Protein AF-A0A9P4HNU6-F1 (afdb_monomer)

Solvent-accessible surface area (backbone atoms only — not comparable to full-atom values): 9440 Å² total; per-residue (Å²): 137,85,80,76,82,85,70,67,81,48,74,45,75,31,40,66,78,56,37,46,70,18,30,34,86,54,85,91,52,69,24,30,34,21,49,84,46,35,27,30,44,40,53,93,42,36,76,38,31,17,79,92,19,93,44,23,82,37,28,14,29,36,29,32,30,16,65,55,53,69,35,85,68,62,80,72,27,56,27,64,70,58,55,70,53,38,62,35,42,30,50,56,67,55,64,57,46,50,59,40,38,78,69,71,54,89,70,91,60,66,53,60,54,46,52,53,52,5,45,51,44,46,52,53,43,44,48,55,51,51,46,49,53,74,64,63,73,82,34,48,59,42,22,33,55,53,74,61,63,69,61,43,66,76,68,52,74,82,67,51,77,79,50,71,72,31,56,71,62,30,82

Organism: NCBI:txid1314787

Foldseek 3Di:
DDDDDPDDAAPDEAALVRLLVQLQPDVVDFWWAAALQFIWGCSVVCCQCHPPHVQSLRTSAHQNQCQLLVPSDDPLNSHPQCPPVLVLQAAPCVVVVVVVVVVVDDDPPVVVVRSVRSVVSSVVSSVVVCCCRVPVVNITGHYGYDDPPVVCVVVPDDRRDRDPSSNVNHD

Sequence (171 aa):
SSSSPSSAPGHLVLTDAQLARHDGSDPSIPLYIAINGTIYDVSSGRSFYGPGGPYAHFAGRDATRAWVTECFEGPEQWTHDMRGVHEMFMPKYMDETLEEAAAGKSADRRRVRDEEEAQKGVEKALKHWVDFFGGSGKYELVGKVERDQKAWEQAAPDPPKLCEKALKKKP

Secondary structure (DSSP, 8-state):
------PPTT-EEE-HHHHTT-SSSSTTS--EEEETTEEEE-GGGHHHHSTTSTTGGGTTSB-HHHHHHT--SSGGGSSS--TTGGGGGS-THHHHHHHHHHTT----SHHHHHHHHHHHHHHHHHHHHHHHHHHSSSSEEEEEE---HHHHHHH--SPPPPPHHHHHT--

Radius of gyration: 19.03 Å; Cα contacts (8 Å, |Δi|>4): 277; chains: 1; bounding box: 44×32×69 Å

Mean predicted aligned error: 6.57 Å

pLDDT: mean 88.51, std 14.15, range [35.06, 98.44]

Nearest PDB structures (foldseek):
  1j03-assembly1_A  TM=8.742E-01  e=5.079E-08  Arabidopsis thaliana
  1t0g-assembly1_A  TM=8.056E-01  e=3.985E-08  Arabidopsis thaliana
  4x8y-assembly1_A-2  TM=8.263E-01  e=2.178E-07  Homo sapiens
  4x8y-assembly2_B-3  TM=8.058E-01  e=2.178E-07  Homo sapiens
  6nzx-assembly1_A  TM=7.335E-01  e=6.979E-03  Hadesarchaea archaeon YNP_N21

Structure (mmCIF, N/CA/C/O backbone):
data_AF-A0A9P4HNU6-F1
#
_entry.id   AF-A0A9P4HNU6-F1
#
loop_
_atom_site.group_PDB
_atom_site.id
_atom_site.type_symbol
_atom_site.label_atom_id
_atom_site.label_alt_id
_atom_site.label_comp_id
_atom_site.label_asym_id
_atom_site.label_entity_id
_atom_site.label_seq_id
_atom_site.pdbx_PDB_ins_code
_atom_site.Cartn_x
_atom_site.Cartn_y
_atom_site.Cartn_z
_atom_site.occupancy
_atom_site.B_iso_or_equiv
_atom_site.auth_seq_id
_atom_site.auth_comp_id
_atom_site.auth_asym_id
_atom_site.auth_atom_id
_atom_site.pdbx_PDB_model_num
ATOM 1 N N . SER A 1 1 ? 12.489 1.839 -39.096 1.00 35.06 1 SER A N 1
ATOM 2 C CA . SER A 1 1 ? 12.426 2.672 -37.883 1.00 35.06 1 SER A CA 1
ATOM 3 C C . SER A 1 1 ? 11.051 2.525 -37.272 1.00 35.06 1 SER A C 1
ATOM 5 O O . SER A 1 1 ? 10.099 3.091 -37.789 1.00 35.06 1 SER A O 1
ATOM 7 N N . SER A 1 2 ? 10.921 1.654 -36.279 1.00 36.09 2 SER A N 1
ATOM 8 C CA . SER A 1 2 ? 9.669 1.371 -35.578 1.00 36.09 2 SER A CA 1
ATOM 9 C C . SER A 1 2 ? 9.470 2.406 -34.475 1.00 36.09 2 SER A C 1
ATOM 11 O O . SER A 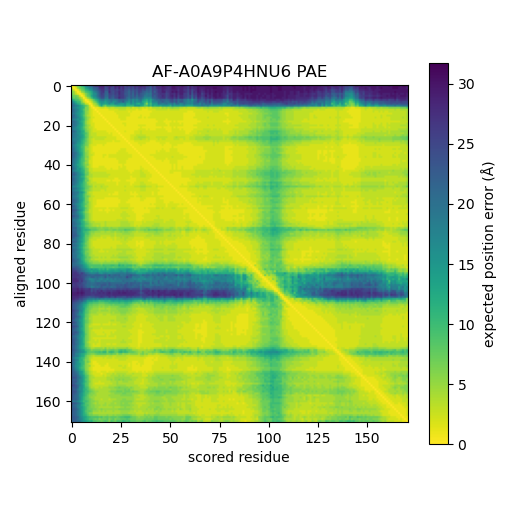1 2 ? 10.211 2.432 -33.497 1.00 36.09 2 SER A O 1
ATOM 13 N N . SER A 1 3 ? 8.501 3.288 -34.684 1.00 42.41 3 SER A N 1
ATOM 14 C CA . SER A 1 3 ? 8.008 4.265 -33.721 1.00 42.41 3 SER A CA 1
ATOM 15 C C . SER A 1 3 ? 7.352 3.540 -32.543 1.00 42.41 3 SER A C 1
ATOM 17 O O . SER A 1 3 ? 6.325 2.886 -32.707 1.00 42.41 3 SER A O 1
ATOM 19 N N . SER A 1 4 ? 7.950 3.649 -31.358 1.00 50.00 4 SER A N 1
ATOM 20 C CA . SER A 1 4 ? 7.340 3.209 -30.101 1.00 50.00 4 SER A CA 1
ATOM 21 C C . SER A 1 4 ? 6.111 4.073 -29.784 1.00 50.00 4 SER A C 1
ATOM 23 O O . SER A 1 4 ? 6.199 5.298 -29.909 1.00 50.00 4 SER A O 1
ATOM 25 N N . PRO A 1 5 ? 4.972 3.497 -29.360 1.00 49.66 5 PRO A N 1
ATOM 26 C CA . PRO A 1 5 ? 3.838 4.291 -28.918 1.00 49.66 5 PRO A CA 1
ATOM 27 C C . PRO A 1 5 ? 4.158 4.907 -27.551 1.00 49.66 5 PRO A C 1
ATOM 29 O O . PRO A 1 5 ? 4.340 4.203 -26.559 1.00 49.66 5 PRO A O 1
ATOM 32 N N . SER A 1 6 ? 4.228 6.238 -27.511 1.00 50.28 6 SER A N 1
ATOM 33 C CA . SER A 1 6 ? 4.156 7.013 -26.274 1.00 50.28 6 SER A CA 1
ATOM 34 C C . SER A 1 6 ? 2.793 6.731 -25.638 1.00 50.28 6 SER A C 1
ATOM 36 O O . SER A 1 6 ? 1.762 7.191 -26.124 1.00 50.28 6 SER A O 1
ATOM 38 N N . SER A 1 7 ? 2.783 5.878 -24.616 1.00 45.75 7 SER A N 1
ATOM 39 C CA . SER A 1 7 ? 1.596 5.636 -23.801 1.00 45.75 7 SER A CA 1
ATOM 40 C C . SER A 1 7 ? 1.478 6.791 -22.814 1.00 45.75 7 SER A C 1
ATOM 42 O O . SER A 1 7 ? 2.462 7.136 -22.162 1.00 45.75 7 SER A O 1
ATOM 44 N N . ALA A 1 8 ? 0.302 7.410 -22.726 1.00 48.78 8 ALA A N 1
ATOM 45 C CA . ALA A 1 8 ? 0.021 8.380 -21.674 1.00 48.78 8 ALA A CA 1
ATOM 46 C C . ALA A 1 8 ? 0.286 7.746 -20.287 1.00 48.78 8 ALA A C 1
ATOM 48 O O . ALA A 1 8 ? 0.120 6.528 -20.139 1.00 48.78 8 ALA A O 1
ATOM 49 N N . PRO A 1 9 ? 0.706 8.524 -19.275 1.00 57.47 9 PRO A N 1
ATOM 50 C CA . PRO A 1 9 ? 0.895 7.992 -17.927 1.00 57.47 9 PRO A CA 1
ATOM 51 C C . PRO A 1 9 ? -0.408 7.340 -17.429 1.00 57.47 9 PRO A C 1
ATOM 53 O O . PRO A 1 9 ? -1.480 7.937 -17.539 1.00 57.47 9 PRO A O 1
ATOM 56 N N . GLY A 1 10 ? -0.327 6.106 -16.912 1.00 63.38 10 GLY A N 1
ATOM 57 C CA . GLY A 1 10 ? -1.448 5.444 -16.228 1.00 63.38 10 GLY A CA 1
ATOM 58 C C . GLY A 1 10 ? -2.250 4.375 -16.990 1.00 63.38 10 GLY A C 1
ATOM 59 O O . GLY A 1 10 ? -3.339 4.027 -16.538 1.00 63.38 10 GLY A O 1
ATOM 60 N N . HIS A 1 11 ? -1.766 3.824 -18.109 1.00 82.88 11 HIS A N 1
ATOM 61 C CA . HIS A 1 11 ? -2.495 2.774 -18.853 1.00 82.88 11 HIS A CA 1
ATOM 62 C C . HIS A 1 11 ? -2.141 1.327 -18.481 1.00 82.88 11 HIS A C 1
ATOM 64 O O . HIS A 1 11 ? -2.809 0.403 -18.952 1.00 82.88 11 HIS A O 1
ATOM 70 N N . LEU A 1 12 ? -1.114 1.097 -17.661 1.00 95.12 12 LEU A N 1
ATOM 71 C CA . LEU A 1 12 ? -0.701 -0.258 -17.311 1.00 95.12 12 LEU A CA 1
ATOM 72 C C . LEU A 1 12 ? -1.739 -0.916 -16.387 1.00 95.12 12 LEU A C 1
ATOM 74 O O . LEU A 1 12 ? -2.150 -0.344 -15.380 1.00 95.12 12 LEU A O 1
ATOM 78 N N . VAL A 1 13 ? -2.154 -2.136 -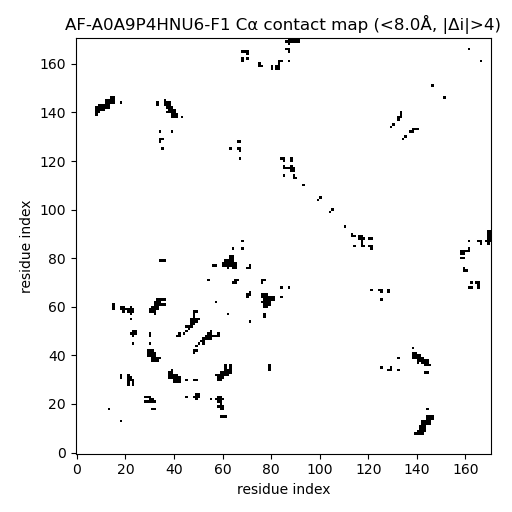16.717 1.00 97.38 13 VAL A N 1
ATOM 79 C CA . VAL A 1 13 ? -3.017 -2.960 -15.865 1.00 97.38 13 VAL A CA 1
ATOM 80 C C . VAL A 1 13 ? -2.291 -4.272 -15.616 1.00 97.38 13 VAL A C 1
ATOM 82 O O . VAL A 1 13 ? -2.028 -5.011 -16.564 1.00 97.38 13 VAL A O 1
ATOM 85 N N . LEU A 1 14 ? -1.924 -4.532 -14.361 1.00 98.12 14 LEU A N 1
ATOM 86 C CA . LEU A 1 14 ? -1.214 -5.750 -13.963 1.00 98.12 14 LEU A CA 1
ATOM 87 C C . LEU A 1 14 ? -2.026 -6.533 -12.937 1.00 98.12 14 LEU A C 1
ATOM 89 O O . LEU A 1 14 ? -2.578 -5.959 -12.014 1.00 98.12 14 LEU A O 1
ATOM 93 N N . THR A 1 15 ? -2.020 -7.853 -13.021 1.00 97.88 15 THR A N 1
ATOM 94 C CA . THR A 1 15 ? -2.361 -8.721 -11.882 1.00 97.88 15 THR A CA 1
ATOM 95 C C . THR A 1 15 ? -1.243 -8.696 -10.835 1.00 97.88 15 THR A C 1
ATOM 97 O O . THR A 1 15 ? -0.104 -8.344 -11.155 1.00 97.88 15 THR A O 1
ATOM 100 N N . ASP A 1 16 ? -1.505 -9.151 -9.605 1.00 97.19 16 ASP A N 1
ATOM 101 C CA . ASP A 1 16 ? -0.456 -9.306 -8.580 1.00 97.19 16 ASP A CA 1
ATOM 102 C C . ASP A 1 16 ? 0.731 -10.150 -9.074 1.00 97.19 16 ASP A C 1
ATOM 104 O O . ASP A 1 16 ? 1.887 -9.806 -8.841 1.00 97.19 16 ASP A O 1
ATOM 108 N N . ALA A 1 17 ? 0.463 -11.225 -9.822 1.00 97.19 17 ALA A N 1
ATOM 109 C CA . ALA A 1 17 ? 1.504 -12.097 -10.365 1.00 97.19 17 ALA A CA 1
ATOM 110 C C . ALA A 1 17 ? 2.363 -11.417 -11.446 1.00 97.19 17 ALA A C 1
ATOM 112 O O . ALA A 1 17 ? 3.528 -11.775 -11.630 1.00 97.19 17 ALA A O 1
ATOM 113 N N . GLN A 1 18 ? 1.803 -10.455 -12.182 1.00 98.19 18 GLN A N 1
ATOM 114 C CA . GLN A 1 18 ? 2.563 -9.648 -13.137 1.00 98.19 18 GLN A CA 1
ATOM 115 C C . GLN A 1 18 ? 3.335 -8.538 -12.424 1.00 98.19 18 GLN A C 1
ATOM 117 O O . GLN A 1 18 ? 4.506 -8.339 -12.738 1.00 98.19 18 GLN A O 1
ATOM 122 N N . LEU A 1 19 ? 2.723 -7.872 -11.438 1.00 98.44 19 LEU A N 1
ATOM 123 C CA . LEU A 1 19 ? 3.393 -6.874 -10.604 1.00 98.44 19 LEU A CA 1
ATOM 124 C C . LEU A 1 19 ? 4.621 -7.476 -9.905 1.00 98.44 19 LEU A C 1
ATOM 126 O O . LEU A 1 19 ? 5.680 -6.859 -9.927 1.00 98.44 19 LEU A O 1
ATOM 130 N N . ALA A 1 20 ? 4.523 -8.712 -9.406 1.00 97.94 20 ALA A N 1
ATOM 131 C CA . ALA A 1 20 ? 5.614 -9.438 -8.748 1.00 97.94 20 ALA A CA 1
ATOM 132 C C . ALA A 1 20 ? 6.879 -9.616 -9.603 1.00 97.94 20 ALA A C 1
ATOM 134 O O . ALA A 1 20 ? 7.948 -9.867 -9.057 1.00 97.94 20 ALA A O 1
ATOM 135 N N . ARG A 1 21 ? 6.789 -9.467 -10.930 1.00 98.12 21 ARG A N 1
ATOM 136 C CA . ARG A 1 21 ? 7.959 -9.517 -11.824 1.00 98.12 21 ARG A CA 1
ATOM 137 C C . ARG A 1 21 ? 8.803 -8.245 -11.763 1.00 98.12 21 ARG A C 1
ATOM 139 O O . ARG A 1 21 ? 9.946 -8.263 -12.194 1.00 98.12 21 ARG A O 1
ATOM 146 N N . HIS A 1 22 ? 8.252 -7.155 -11.237 1.00 98.25 22 HIS A N 1
ATOM 147 C CA . HIS A 1 22 ? 8.895 -5.848 -11.122 1.00 98.25 22 HIS A CA 1
ATOM 148 C C . HIS A 1 22 ? 9.495 -5.635 -9.725 1.00 98.25 22 HIS A C 1
ATOM 150 O O . HIS A 1 22 ? 9.329 -4.572 -9.127 1.00 98.25 22 HIS A O 1
ATOM 156 N N . ASP A 1 23 ? 10.173 -6.656 -9.197 1.00 97.56 23 ASP A N 1
ATOM 157 C CA . ASP A 1 23 ? 10.796 -6.672 -7.864 1.00 97.56 23 ASP A CA 1
ATOM 158 C C . ASP A 1 23 ? 12.239 -6.121 -7.846 1.00 97.56 23 ASP A C 1
ATOM 160 O O . ASP A 1 23 ? 12.861 -5.978 -6.794 1.00 97.56 23 ASP A O 1
ATOM 164 N N . GLY A 1 24 ? 12.784 -5.798 -9.023 1.00 96.50 24 GLY A N 1
ATOM 165 C CA . GLY A 1 24 ? 14.127 -5.243 -9.184 1.00 96.50 24 GLY A CA 1
ATOM 166 C C . GLY A 1 24 ? 15.250 -6.264 -9.280 1.00 96.50 24 GLY A C 1
ATOM 167 O O . GLY A 1 24 ? 16.409 -5.839 -9.366 1.00 96.50 24 GLY A O 1
ATOM 168 N N . SER A 1 25 ? 14.933 -7.562 -9.289 1.00 96.06 25 SER A N 1
ATOM 169 C CA . SER A 1 25 ? 15.895 -8.638 -9.554 1.00 96.06 25 SER A CA 1
ATOM 170 C C . SER A 1 25 ? 16.501 -8.533 -10.957 1.00 96.06 25 SER A C 1
ATOM 172 O O . SER A 1 25 ? 17.706 -8.723 -11.124 1.00 96.06 25 SER A O 1
ATOM 174 N N . ASP A 1 26 ? 15.694 -8.144 -11.945 1.00 95.62 26 ASP A N 1
ATOM 175 C CA . ASP A 1 26 ? 16.143 -7.827 -13.296 1.00 95.62 26 ASP A CA 1
ATOM 176 C C . ASP A 1 26 ? 16.373 -6.303 -13.440 1.00 95.62 26 ASP A C 1
ATOM 178 O O . ASP A 1 26 ? 15.443 -5.504 -13.289 1.00 95.62 26 ASP A O 1
ATOM 182 N N . PRO A 1 27 ? 17.614 -5.846 -13.697 1.00 92.62 27 PRO A N 1
ATOM 183 C CA . PRO A 1 27 ? 17.914 -4.430 -13.896 1.00 92.62 27 PRO A CA 1
ATOM 184 C C . PRO A 1 27 ? 17.451 -3.868 -15.243 1.00 92.62 27 PRO A C 1
ATOM 186 O O . PRO A 1 27 ? 17.471 -2.649 -15.404 1.00 92.62 27 PRO A O 1
ATOM 189 N N . SER A 1 28 ? 17.050 -4.714 -16.195 1.00 95.44 28 SER A N 1
ATOM 190 C CA . SER A 1 28 ? 16.602 -4.292 -17.528 1.00 95.44 28 SER A CA 1
ATOM 191 C C . SER A 1 28 ? 15.140 -3.844 -17.578 1.00 95.44 28 SER A C 1
ATOM 193 O O . SER A 1 28 ? 14.734 -3.200 -18.547 1.00 95.44 28 SER A O 1
ATOM 195 N N . ILE A 1 29 ? 14.362 -4.143 -16.535 1.00 96.31 29 ILE A N 1
ATOM 196 C CA . ILE A 1 29 ? 12.954 -3.759 -16.422 1.00 96.31 29 ILE A CA 1
ATOM 197 C C . ILE A 1 29 ? 12.729 -2.754 -15.280 1.00 96.31 29 ILE A C 1
ATOM 199 O O . ILE A 1 29 ? 13.530 -2.686 -14.338 1.00 96.31 29 ILE A O 1
ATOM 203 N N . PRO A 1 30 ? 11.637 -1.968 -15.342 1.00 97.62 30 PRO A N 1
ATOM 204 C CA . PRO A 1 30 ? 11.286 -1.035 -14.280 1.00 97.62 30 PRO A CA 1
ATOM 205 C C . PRO A 1 30 ? 10.949 -1.725 -12.956 1.00 97.62 30 PRO A C 1
ATOM 207 O O . PRO A 1 30 ? 10.455 -2.856 -12.931 1.00 97.62 30 PRO A O 1
ATOM 210 N N . LEU A 1 31 ? 11.171 -0.998 -11.865 1.00 98.19 31 LEU A N 1
ATOM 211 C CA . LEU A 1 31 ? 10.871 -1.392 -10.494 1.00 98.19 31 LEU A CA 1
ATOM 212 C C . LEU A 1 31 ? 9.545 -0.774 -10.049 1.00 98.19 31 LEU A C 1
ATOM 214 O O . LEU A 1 31 ? 9.420 0.452 -10.047 1.00 98.19 31 LEU A O 1
ATOM 218 N N . TYR A 1 32 ? 8.588 -1.597 -9.623 1.00 98.31 32 TYR A N 1
ATOM 219 C CA . TYR A 1 32 ? 7.247 -1.131 -9.267 1.00 98.31 32 TYR A CA 1
ATOM 220 C C . TYR A 1 32 ? 6.879 -1.448 -7.825 1.00 98.31 32 TYR A C 1
ATOM 222 O O . TYR A 1 32 ? 7.286 -2.464 -7.268 1.00 98.31 32 TYR A O 1
ATOM 230 N N . ILE A 1 33 ? 6.043 -0.592 -7.247 1.00 98.12 33 ILE A N 1
ATOM 231 C CA . ILE A 1 33 ? 5.226 -0.904 -6.070 1.00 98.12 33 ILE A CA 1
ATOM 232 C C . ILE A 1 33 ? 3.790 -0.485 -6.364 1.00 98.12 33 ILE A C 1
ATOM 234 O O . ILE A 1 33 ? 3.557 0.383 -7.210 1.00 98.12 33 ILE A O 1
ATOM 238 N N . ALA A 1 34 ? 2.833 -1.052 -5.640 1.00 98.25 34 ALA A N 1
ATOM 239 C CA . ALA A 1 34 ? 1.468 -0.556 -5.630 1.00 98.25 34 ALA A CA 1
ATOM 240 C C . ALA A 1 34 ? 1.064 -0.012 -4.256 1.00 98.25 34 ALA A C 1
ATOM 242 O O . ALA A 1 34 ? 1.475 -0.535 -3.219 1.00 98.25 34 ALA A O 1
ATOM 243 N N . ILE A 1 35 ? 0.264 1.054 -4.275 1.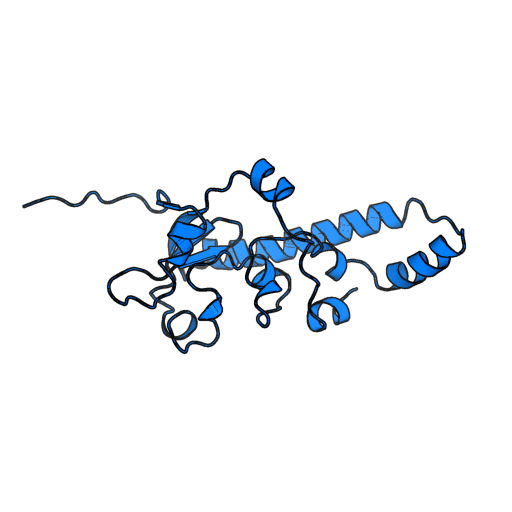00 97.69 35 ILE A N 1
ATOM 244 C CA . ILE A 1 35 ? -0.372 1.666 -3.104 1.00 97.69 35 ILE A CA 1
ATOM 245 C C . ILE A 1 35 ? -1.828 1.921 -3.467 1.00 97.69 35 ILE A C 1
ATOM 247 O O . ILE A 1 35 ? -2.133 2.575 -4.462 1.00 97.69 35 ILE A O 1
ATOM 251 N N . ASN A 1 36 ? -2.730 1.373 -2.670 1.00 97.00 36 ASN A N 1
ATOM 252 C CA . ASN A 1 36 ? -4.163 1.308 -2.900 1.00 97.00 36 ASN A CA 1
ATOM 253 C C . ASN A 1 36 ? -4.512 0.815 -4.316 1.00 97.00 36 ASN A C 1
ATOM 255 O O . ASN A 1 36 ? -5.292 1.445 -5.032 1.00 97.00 36 ASN A O 1
ATOM 259 N N . GLY A 1 37 ? -3.839 -0.247 -4.775 1.00 97.25 37 GLY A N 1
ATOM 260 C CA . GLY A 1 37 ? -3.985 -0.764 -6.136 1.00 97.25 37 GLY A CA 1
ATOM 261 C C . GLY A 1 37 ? -3.455 0.147 -7.251 1.00 97.25 37 GLY A C 1
ATOM 262 O O . GLY A 1 37 ? -3.554 -0.232 -8.411 1.00 97.25 37 GLY A O 1
ATOM 263 N N . 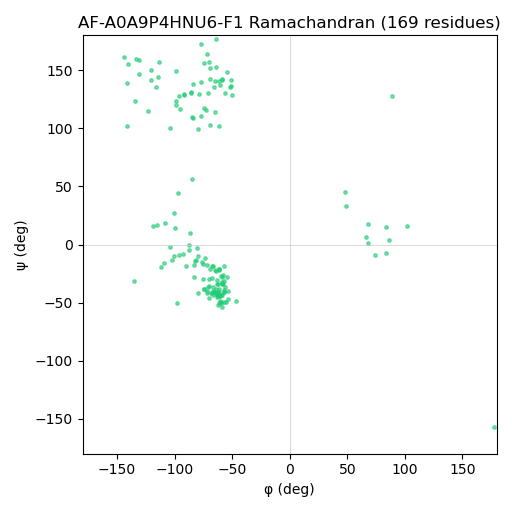THR A 1 38 ? -2.878 1.314 -6.962 1.00 97.31 38 THR A N 1
ATOM 264 C CA . THR A 1 38 ? -2.244 2.185 -7.968 1.00 97.31 38 THR A CA 1
ATOM 265 C C . THR A 1 38 ? -0.766 1.841 -8.083 1.00 97.31 38 THR A C 1
ATOM 267 O O . THR A 1 38 ? -0.084 1.771 -7.065 1.00 97.31 38 THR A O 1
ATOM 270 N N . ILE A 1 39 ? -0.271 1.616 -9.301 1.00 98.19 39 ILE A N 1
ATOM 271 C CA . ILE A 1 39 ? 1.113 1.209 -9.573 1.00 98.19 39 ILE A CA 1
ATOM 272 C C . ILE A 1 39 ? 1.976 2.445 -9.817 1.00 98.19 39 ILE A C 1
ATOM 274 O O . ILE A 1 39 ? 1.663 3.270 -10.682 1.00 98.19 39 ILE A O 1
ATOM 278 N N . TYR A 1 40 ? 3.092 2.514 -9.095 1.00 97.44 40 TYR A N 1
ATOM 279 C CA . TYR A 1 40 ? 4.088 3.573 -9.197 1.00 97.44 40 TYR A CA 1
ATOM 280 C C . TYR A 1 40 ? 5.432 3.027 -9.679 1.00 97.44 40 TYR A C 1
ATOM 282 O O . TYR A 1 40 ? 5.915 2.014 -9.163 1.00 97.44 40 TYR A O 1
ATOM 290 N N . ASP A 1 41 ? 6.056 3.732 -10.623 1.00 97.06 41 ASP A N 1
ATOM 291 C CA . ASP A 1 41 ? 7.449 3.513 -11.000 1.00 97.06 41 ASP A CA 1
ATOM 292 C C . ASP A 1 41 ? 8.382 4.125 -9.959 1.00 97.06 41 ASP A C 1
ATOM 294 O O . ASP A 1 41 ? 8.490 5.346 -9.808 1.00 97.06 41 ASP A O 1
ATOM 298 N N . VAL A 1 42 ? 9.059 3.242 -9.225 1.00 97.00 42 VAL A N 1
ATOM 299 C CA . VAL A 1 42 ? 10.021 3.597 -8.182 1.00 97.00 42 VAL A CA 1
ATOM 300 C C . VAL A 1 42 ? 11.463 3.313 -8.602 1.00 97.00 42 VAL A C 1
ATOM 302 O O . VAL A 1 42 ? 12.357 3.269 -7.753 1.00 97.00 42 VAL A O 1
ATOM 305 N N . SER A 1 43 ? 11.727 3.164 -9.903 1.00 96.81 43 SER A N 1
ATOM 306 C CA . SER A 1 43 ? 13.070 2.925 -10.453 1.00 96.81 43 SER A CA 1
ATOM 307 C C . SER A 1 43 ? 14.056 4.039 -10.092 1.00 96.81 43 SER A C 1
ATOM 309 O O . SER A 1 43 ? 15.224 3.761 -9.823 1.00 96.81 43 SER A O 1
ATOM 311 N N . SER A 1 44 ? 13.591 5.290 -9.993 1.00 95.25 44 SER A N 1
ATOM 312 C CA . SER A 1 44 ? 14.391 6.425 -9.502 1.00 95.25 44 SER A CA 1
ATOM 313 C C . SER A 1 44 ? 14.811 6.275 -8.030 1.00 95.25 44 SER A C 1
ATOM 315 O O . SER A 1 44 ? 15.815 6.843 -7.605 1.00 95.25 44 SER A O 1
ATOM 317 N N . GLY A 1 45 ? 14.075 5.475 -7.252 1.00 94.81 45 GLY A N 1
ATOM 318 C CA . GLY A 1 45 ? 14.312 5.159 -5.844 1.00 94.81 45 GLY A CA 1
ATOM 319 C C . GLY A 1 45 ? 14.981 3.802 -5.614 1.00 94.81 45 GLY A C 1
ATOM 320 O O . GLY A 1 45 ? 14.786 3.210 -4.551 1.00 94.81 45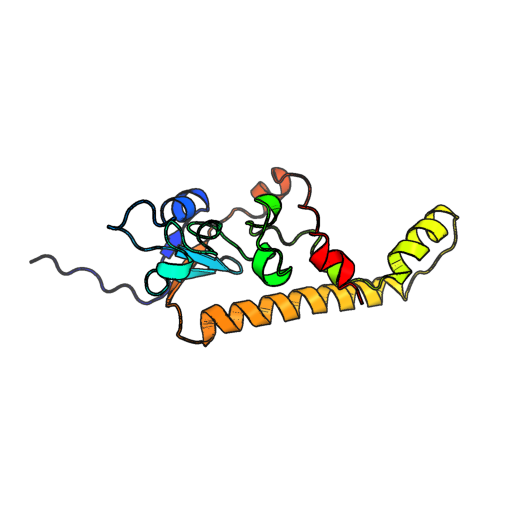 GLY A O 1
ATOM 321 N N . ARG A 1 46 ? 15.761 3.281 -6.573 1.00 95.06 46 ARG A N 1
ATOM 322 C CA . ARG A 1 46 ? 16.355 1.930 -6.500 1.00 95.06 46 ARG A CA 1
ATOM 323 C C . ARG A 1 46 ? 17.252 1.695 -5.279 1.00 95.06 46 ARG A C 1
ATOM 325 O O . ARG A 1 46 ? 17.345 0.565 -4.824 1.00 95.06 46 ARG A O 1
ATOM 332 N N . SER A 1 47 ? 17.858 2.729 -4.692 1.00 95.94 47 SER A N 1
ATOM 333 C CA . SER A 1 47 ? 18.599 2.597 -3.424 1.00 95.94 47 SER A CA 1
ATOM 334 C C . SER A 1 47 ? 17.710 2.222 -2.231 1.00 95.94 47 SER A C 1
ATOM 336 O O . SER A 1 47 ? 18.206 1.720 -1.228 1.00 95.94 47 SER A O 1
ATOM 338 N N . PHE A 1 48 ? 16.405 2.491 -2.321 1.00 95.81 48 PHE A N 1
ATOM 339 C CA . PHE A 1 48 ? 15.420 2.177 -1.291 1.00 95.81 48 PHE A CA 1
ATOM 340 C C . PHE A 1 48 ? 14.682 0.874 -1.588 1.00 95.81 48 PHE A C 1
ATOM 342 O O . PHE A 1 48 ? 14.610 0.013 -0.715 1.00 95.81 48 PHE A O 1
ATOM 349 N N . TYR A 1 49 ? 14.154 0.735 -2.805 1.00 97.06 49 TYR A N 1
ATOM 350 C CA . TYR A 1 49 ? 13.278 -0.381 -3.187 1.00 97.06 49 TYR A CA 1
ATOM 351 C C . TYR A 1 49 ? 13.971 -1.463 -4.017 1.00 97.06 49 TYR A C 1
ATOM 353 O O . TYR A 1 49 ? 13.403 -2.524 -4.229 1.00 97.06 49 TYR A O 1
ATOM 361 N N . GLY A 1 50 ? 15.164 -1.203 -4.549 1.00 96.88 50 GLY A N 1
ATOM 362 C CA . GLY A 1 50 ? 15.917 -2.212 -5.287 1.00 96.88 50 GLY A CA 1
ATOM 363 C C . GLY A 1 50 ? 16.584 -3.221 -4.348 1.00 96.88 50 GLY A C 1
ATOM 364 O O . GLY A 1 50 ? 16.603 -3.014 -3.131 1.00 96.88 50 GLY A O 1
ATOM 365 N N . PRO A 1 51 ? 17.181 -4.294 -4.896 1.00 96.81 51 PRO A N 1
ATOM 366 C CA . PRO A 1 51 ? 17.862 -5.314 -4.103 1.00 96.81 51 PRO A CA 1
ATOM 367 C C . PRO A 1 51 ? 18.869 -4.722 -3.105 1.00 96.81 51 PRO A C 1
ATOM 369 O O . PRO A 1 51 ? 19.724 -3.919 -3.474 1.00 96.81 51 PRO A O 1
ATOM 372 N N . GLY A 1 52 ? 18.760 -5.122 -1.834 1.00 95.62 52 GLY A N 1
ATOM 373 C CA . GLY A 1 52 ? 19.606 -4.635 -0.734 1.00 95.62 52 GLY A CA 1
ATOM 374 C C . GLY A 1 52 ? 19.161 -3.311 -0.098 1.00 95.62 52 GLY A C 1
ATOM 375 O O . GLY A 1 52 ? 19.721 -2.920 0.925 1.00 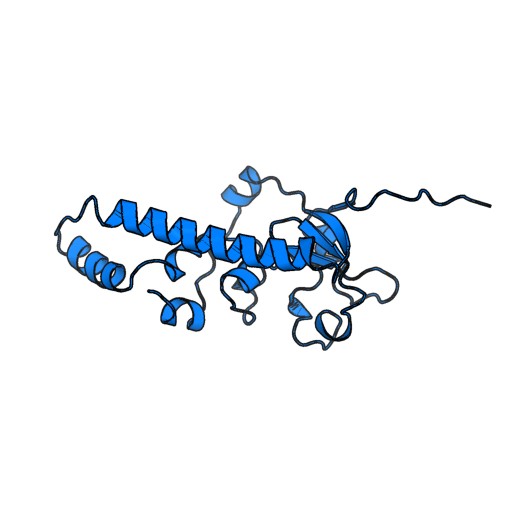95.62 52 GLY A O 1
ATOM 376 N N . GLY A 1 53 ? 18.156 -2.632 -0.658 1.00 96.25 53 GLY A N 1
ATOM 377 C CA . GLY A 1 53 ? 17.564 -1.437 -0.063 1.00 96.25 53 GLY A CA 1
ATOM 378 C C . GLY A 1 53 ? 16.665 -1.751 1.145 1.00 96.25 53 GLY A C 1
ATOM 379 O O . GLY A 1 53 ? 16.115 -2.851 1.246 1.00 96.25 53 GLY A O 1
ATOM 380 N N . PRO A 1 54 ? 16.458 -0.786 2.061 1.00 95.25 54 PRO A N 1
ATOM 381 C CA . PRO A 1 54 ? 15.645 -0.975 3.266 1.00 95.25 54 PRO A CA 1
ATOM 382 C C . PRO A 1 54 ? 14.174 -1.314 2.985 1.00 95.25 54 PRO A C 1
ATOM 384 O O . PRO A 1 54 ? 13.513 -1.875 3.850 1.00 95.25 54 PRO A O 1
ATOM 387 N N . TYR A 1 55 ? 13.666 -0.992 1.792 1.00 95.75 55 TYR A N 1
ATOM 388 C CA . TYR A 1 55 ? 12.280 -1.210 1.368 1.00 95.75 55 TYR A CA 1
ATOM 389 C C . TYR A 1 55 ? 12.169 -2.204 0.204 1.00 95.75 55 TYR A C 1
ATOM 391 O O . TYR A 1 55 ? 11.135 -2.266 -0.461 1.00 95.75 55 TYR A O 1
ATOM 399 N N . ALA A 1 56 ? 13.221 -2.991 -0.050 1.00 96.12 56 ALA A N 1
ATOM 400 C CA . ALA A 1 56 ? 13.270 -3.940 -1.163 1.00 96.12 56 ALA A CA 1
ATOM 401 C C . ALA A 1 56 ? 12.122 -4.960 -1.146 1.00 96.12 56 ALA A C 1
ATOM 403 O O . ALA A 1 56 ? 11.636 -5.384 -2.186 1.00 96.12 56 ALA A O 1
ATOM 404 N N . HIS A 1 57 ? 11.641 -5.322 0.042 1.00 94.75 57 HIS A N 1
ATOM 405 C CA . HIS A 1 57 ? 10.554 -6.281 0.217 1.00 94.75 57 HIS A CA 1
ATOM 406 C C . HIS A 1 57 ? 9.191 -5.791 -0.308 1.00 94.75 57 HIS A C 1
ATOM 408 O O . HIS A 1 57 ? 8.317 -6.622 -0.548 1.00 94.75 57 HIS A O 1
ATOM 414 N N . PHE A 1 58 ? 9.004 -4.482 -0.521 1.00 97.19 58 PHE A N 1
ATOM 415 C CA . PHE A 1 58 ? 7.787 -3.935 -1.137 1.00 97.19 58 PHE A CA 1
ATOM 416 C C . PHE A 1 58 ? 7.799 -3.982 -2.664 1.00 97.19 58 PHE A C 1
ATOM 418 O O . PHE A 1 58 ? 6.740 -3.851 -3.278 1.00 97.19 58 PHE A O 1
ATOM 425 N N . ALA A 1 59 ? 8.970 -4.152 -3.280 1.00 97.69 59 ALA A N 1
ATOM 426 C CA . ALA A 1 59 ? 9.088 -4.200 -4.726 1.00 97.69 59 ALA A CA 1
ATOM 427 C C . ALA A 1 59 ? 8.279 -5.365 -5.313 1.00 97.69 59 ALA A C 1
ATOM 429 O O . ALA A 1 59 ? 8.259 -6.474 -4.775 1.00 97.69 59 ALA A O 1
ATOM 430 N N . GLY A 1 60 ? 7.577 -5.089 -6.409 1.00 98.12 60 GLY A N 1
ATOM 431 C CA . GLY A 1 60 ? 6.673 -6.024 -7.067 1.00 98.12 60 GLY A CA 1
ATOM 432 C C . GLY A 1 60 ? 5.415 -6.363 -6.261 1.00 98.12 60 GLY A C 1
ATOM 433 O O . GLY A 1 60 ? 4.760 -7.366 -6.539 1.00 98.12 60 GLY A O 1
ATOM 434 N N . ARG A 1 61 ? 5.051 -5.566 -5.250 1.00 97.81 61 ARG A N 1
ATOM 435 C CA . ARG A 1 61 ? 3.889 -5.837 -4.392 1.00 97.81 61 ARG A CA 1
ATOM 436 C C . ARG A 1 61 ? 3.033 -4.606 -4.198 1.00 97.81 61 ARG A C 1
ATOM 438 O O . ARG A 1 61 ? 3.482 -3.471 -4.330 1.00 97.81 61 ARG A O 1
ATOM 445 N N . ASP A 1 62 ? 1.792 -4.859 -3.820 1.00 98.06 62 ASP A N 1
ATOM 446 C CA . ASP A 1 62 ? 0.940 -3.844 -3.233 1.00 98.06 62 ASP A CA 1
ATOM 447 C C . ASP A 1 62 ? 1.213 -3.774 -1.729 1.00 98.06 62 ASP A C 1
ATOM 449 O O . ASP A 1 62 ? 0.937 -4.716 -0.989 1.00 98.06 62 ASP A O 1
ATOM 453 N N . ALA A 1 63 ? 1.831 -2.674 -1.306 1.00 96.69 63 ALA A N 1
ATOM 454 C CA . ALA A 1 63 ? 2.337 -2.468 0.047 1.00 96.69 63 ALA A CA 1
ATOM 455 C C . ALA A 1 63 ? 1.389 -1.617 0.906 1.00 96.69 63 ALA A C 1
ATOM 457 O O . ALA A 1 63 ? 1.799 -1.117 1.955 1.00 96.69 63 ALA A O 1
ATOM 458 N N . THR A 1 64 ? 0.139 -1.419 0.464 1.00 97.94 64 THR A N 1
ATOM 459 C CA . THR A 1 64 ? -0.830 -0.513 1.106 1.00 97.94 64 THR A CA 1
ATOM 460 C C . THR A 1 64 ? -0.899 -0.697 2.615 1.00 97.94 64 THR A C 1
ATOM 462 O O . THR A 1 64 ? -0.793 0.283 3.357 1.00 97.94 64 THR A O 1
ATOM 465 N N . ARG A 1 65 ? -1.022 -1.949 3.075 1.00 97.25 65 ARG A N 1
ATOM 466 C CA . ARG A 1 65 ? -1.160 -2.255 4.497 1.00 97.25 65 ARG A CA 1
ATOM 467 C C . ARG A 1 65 ? 0.036 -1.752 5.296 1.00 97.25 65 ARG A C 1
ATOM 469 O O . ARG A 1 65 ? -0.165 -1.045 6.276 1.00 97.25 65 ARG A O 1
ATOM 476 N N . ALA A 1 66 ? 1.253 -2.078 4.866 1.00 96.62 66 ALA A N 1
ATOM 477 C CA . ALA A 1 66 ? 2.484 -1.702 5.553 1.00 96.62 66 ALA A CA 1
ATOM 478 C C . ALA A 1 66 ? 2.619 -0.182 5.736 1.00 96.62 66 ALA A C 1
ATOM 480 O O . ALA A 1 66 ? 3.040 0.276 6.798 1.00 96.62 66 ALA A O 1
ATOM 481 N N . TRP A 1 67 ? 2.225 0.608 4.731 1.00 95.94 67 TRP A N 1
ATOM 482 C CA . TRP A 1 67 ? 2.247 2.070 4.820 1.00 95.94 67 TRP A CA 1
ATOM 483 C C . TRP A 1 67 ? 1.193 2.608 5.785 1.00 95.94 67 TRP A C 1
ATOM 485 O O . TRP A 1 67 ? 1.521 3.428 6.641 1.00 95.94 67 TRP A O 1
ATOM 495 N N . VAL A 1 68 ? -0.046 2.115 5.715 1.00 96.62 68 VAL A N 1
ATOM 496 C CA . VAL A 1 68 ? -1.112 2.572 6.622 1.00 96.62 68 VAL A CA 1
ATOM 497 C C . VAL A 1 68 ? -0.830 2.189 8.076 1.00 96.62 68 VAL A C 1
ATOM 499 O O . VAL A 1 68 ? -1.041 3.003 8.972 1.00 96.62 68 VAL A O 1
ATOM 502 N N . THR A 1 69 ? -0.323 0.981 8.321 1.00 95.19 69 THR A N 1
ATOM 503 C CA . THR A 1 69 ? -0.005 0.513 9.679 1.00 95.19 69 THR A CA 1
ATOM 504 C C . THR A 1 69 ? 1.347 1.020 10.190 1.00 95.19 69 THR A C 1
ATOM 506 O O . THR A 1 69 ? 1.636 0.919 11.385 1.00 95.19 69 THR A O 1
ATOM 509 N N . GLU A 1 70 ? 2.186 1.564 9.301 1.00 94.00 70 GLU A N 1
ATOM 510 C CA . GLU A 1 70 ? 3.617 1.810 9.513 1.00 94.00 70 GLU A CA 1
ATOM 511 C C . GLU A 1 70 ? 4.373 0.587 10.075 1.00 94.00 70 GLU A C 1
ATOM 513 O O . GLU A 1 70 ? 5.303 0.730 10.890 1.00 94.00 70 GLU A O 1
ATOM 518 N N . CYS A 1 71 ? 3.941 -0.611 9.680 1.00 93.38 71 CYS A N 1
ATOM 519 C CA . CYS A 1 71 ? 4.580 -1.882 9.990 1.00 93.38 71 CYS A CA 1
ATOM 520 C C . CYS A 1 71 ? 5.313 -2.362 8.732 1.00 93.38 71 CYS A C 1
ATOM 522 O O . CYS A 1 71 ? 4.694 -2.883 7.809 1.00 93.38 71 CYS A O 1
ATOM 524 N N . PHE A 1 72 ? 6.630 -2.164 8.679 1.00 93.62 72 PHE A N 1
ATOM 525 C CA . PHE A 1 72 ? 7.437 -2.516 7.500 1.00 93.62 72 PHE A CA 1
ATOM 526 C C . PHE A 1 72 ? 8.109 -3.886 7.611 1.00 93.62 72 PHE A C 1
ATOM 528 O O . PHE A 1 72 ? 8.648 -4.407 6.640 1.00 93.62 72 PHE A O 1
ATOM 535 N N . GLU A 1 73 ? 8.045 -4.497 8.787 1.00 88.81 73 GLU A N 1
ATOM 536 C CA . GLU A 1 73 ? 8.599 -5.816 9.055 1.00 88.81 73 GLU A CA 1
ATOM 537 C C . GLU A 1 73 ? 7.502 -6.881 8.977 1.00 88.81 73 GLU A C 1
ATOM 539 O O . GLU A 1 73 ? 6.349 -6.613 9.312 1.00 88.81 73 GLU A O 1
ATOM 544 N N . GLY A 1 74 ? 7.889 -8.091 8.567 1.00 88.25 74 GLY A N 1
ATOM 545 C CA . GLY A 1 74 ? 6.996 -9.245 8.487 1.00 88.25 74 GLY A CA 1
ATOM 546 C C . GLY A 1 74 ? 6.266 -9.360 7.138 1.00 88.25 74 GLY A C 1
ATOM 547 O O . GLY A 1 74 ? 5.625 -8.403 6.694 1.00 88.25 74 GLY A O 1
ATOM 548 N N . PRO A 1 75 ? 6.327 -10.524 6.461 1.00 88.88 75 PRO A N 1
ATOM 549 C CA . PRO A 1 75 ? 5.673 -10.725 5.165 1.00 88.88 75 PRO A CA 1
ATOM 550 C C . PRO A 1 75 ? 4.149 -10.575 5.219 1.00 88.88 75 PRO A C 1
ATOM 552 O O . PRO A 1 75 ? 3.523 -10.281 4.203 1.00 88.88 75 PRO A O 1
ATOM 555 N N . GLU A 1 76 ? 3.544 -10.727 6.395 1.00 88.75 76 GLU A N 1
ATOM 556 C CA . GLU A 1 76 ? 2.116 -10.525 6.616 1.00 88.75 76 GLU A CA 1
ATOM 557 C C . GLU A 1 76 ? 1.672 -9.060 6.457 1.00 88.75 76 GLU A C 1
ATOM 559 O O . GLU A 1 76 ? 0.487 -8.799 6.249 1.00 88.75 76 GLU A O 1
ATOM 564 N N . GLN A 1 77 ? 2.602 -8.098 6.524 1.00 91.00 77 GLN A N 1
ATOM 565 C CA . GLN A 1 77 ? 2.304 -6.677 6.314 1.00 91.00 77 GLN A CA 1
ATOM 566 C C . GLN A 1 77 ? 2.452 -6.254 4.846 1.00 91.00 77 GLN A C 1
ATOM 568 O O . GLN A 1 77 ? 1.915 -5.224 4.438 1.00 91.00 77 GLN A O 1
ATOM 573 N N . TRP A 1 78 ? 3.157 -7.042 4.030 1.00 93.50 78 TRP A N 1
ATOM 574 C CA . TRP A 1 78 ? 3.505 -6.715 2.641 1.00 93.50 78 TRP A CA 1
ATOM 575 C C . TRP A 1 78 ? 2.379 -7.099 1.671 1.00 93.50 78 TRP A C 1
ATOM 577 O O . TRP A 1 78 ? 2.564 -7.899 0.750 1.00 93.50 78 TRP A O 1
ATOM 587 N N . THR A 1 79 ? 1.188 -6.565 1.930 1.00 94.94 79 THR A N 1
ATOM 588 C CA . THR A 1 79 ? -0.055 -6.932 1.247 1.00 94.94 79 THR A CA 1
ATOM 589 C C . THR A 1 79 ? -0.982 -5.729 1.052 1.00 94.94 79 THR A C 1
ATOM 591 O O . THR A 1 79 ? -0.879 -4.711 1.743 1.00 94.94 79 THR A O 1
ATOM 594 N N . HIS A 1 80 ? -1.930 -5.874 0.126 1.00 96.31 80 HIS A N 1
ATOM 595 C CA . HIS A 1 80 ? -3.042 -4.945 -0.072 1.00 96.31 80 HIS A CA 1
ATOM 596 C C . HIS A 1 80 ? -4.178 -5.151 0.940 1.00 96.31 80 HIS A C 1
ATOM 598 O O . HIS A 1 80 ? -5.108 -4.351 0.983 1.00 96.31 80 HIS A O 1
ATOM 604 N N . ASP A 1 81 ? -4.138 -6.231 1.727 1.00 96.19 81 ASP A N 1
ATOM 605 C CA . ASP A 1 81 ? -5.218 -6.592 2.641 1.00 96.19 81 ASP A CA 1
ATOM 606 C C . ASP A 1 81 ? -5.340 -5.605 3.815 1.00 96.19 81 ASP A C 1
ATOM 608 O O . ASP A 1 81 ? -4.582 -5.640 4.791 1.00 96.19 81 ASP A O 1
ATOM 612 N N . MET A 1 82 ? -6.343 -4.735 3.722 1.00 96.12 82 MET A N 1
ATOM 613 C CA . MET A 1 82 ? -6.670 -3.725 4.729 1.00 96.12 82 MET A CA 1
ATOM 614 C C . MET A 1 82 ? -7.620 -4.234 5.824 1.00 96.12 82 MET A C 1
ATOM 616 O O . MET A 1 82 ? -7.943 -3.485 6.753 1.00 96.12 82 MET A O 1
ATOM 620 N N . ARG A 1 83 ? -8.070 -5.496 5.769 1.00 94.88 83 ARG A N 1
ATOM 621 C CA . ARG A 1 83 ? -8.938 -6.067 6.810 1.00 94.88 83 ARG A CA 1
ATOM 622 C C . ARG A 1 83 ? -8.203 -6.067 8.156 1.00 94.88 83 ARG A C 1
ATOM 624 O O . ARG A 1 83 ? -6.988 -6.265 8.231 1.00 94.88 83 ARG A O 1
ATOM 631 N N . GLY A 1 84 ? -8.940 -5.763 9.224 1.00 93.69 84 GLY A N 1
ATOM 632 C CA . GLY A 1 84 ? -8.394 -5.618 10.581 1.00 93.69 84 GLY A CA 1
ATOM 633 C C . GLY A 1 84 ? -7.587 -4.336 10.837 1.00 93.69 84 GLY A C 1
ATOM 634 O O . GLY A 1 84 ? -7.309 -4.023 11.986 1.00 93.69 84 GLY A O 1
ATOM 635 N N . VAL A 1 85 ? -7.255 -3.525 9.819 1.00 95.88 85 VAL A N 1
ATOM 636 C CA . VAL A 1 85 ? -6.462 -2.298 10.047 1.00 95.88 85 VAL A CA 1
ATOM 637 C C . VAL A 1 85 ? -7.205 -1.292 10.929 1.00 95.88 85 VAL A C 1
ATOM 639 O O . VAL A 1 85 ? -6.578 -0.640 11.752 1.00 95.88 85 VAL A O 1
ATOM 642 N N . HIS A 1 86 ? -8.535 -1.214 10.838 1.00 94.31 86 HIS A N 1
ATOM 643 C CA . HIS A 1 86 ? -9.351 -0.357 11.709 1.00 94.31 86 HIS A CA 1
ATOM 644 C C . HIS A 1 86 ? -9.122 -0.599 13.211 1.00 94.31 86 HIS A C 1
ATOM 646 O O . HIS A 1 86 ? -9.223 0.349 13.985 1.00 94.31 86 HIS A O 1
ATOM 652 N N . GLU A 1 87 ? -8.724 -1.807 13.631 1.00 92.62 87 GLU A N 1
ATOM 653 C CA . GLU A 1 87 ? -8.453 -2.115 15.040 1.00 92.62 87 GLU A CA 1
ATOM 654 C C . GLU A 1 87 ? -7.340 -1.235 15.634 1.00 92.62 87 GLU A C 1
ATOM 656 O O . GLU A 1 87 ? -7.365 -0.945 16.829 1.00 92.62 87 GLU A O 1
ATOM 661 N N . MET A 1 88 ? -6.391 -0.741 14.823 1.00 94.38 88 MET A N 1
ATOM 662 C CA . MET A 1 88 ? -5.331 0.160 15.304 1.00 94.38 88 MET A CA 1
ATOM 663 C C . MET A 1 88 ? -5.846 1.568 15.630 1.00 94.38 88 MET A C 1
ATOM 665 O O . MET A 1 88 ? -5.164 2.330 16.311 1.00 94.38 88 MET A O 1
ATOM 669 N N . PHE A 1 89 ? -7.029 1.918 15.129 1.00 94.69 89 PHE A N 1
ATOM 670 C CA . PHE A 1 89 ? -7.687 3.201 15.363 1.00 94.69 89 PHE A CA 1
ATOM 671 C C . PHE A 1 89 ? -8.839 3.085 16.368 1.00 94.69 89 PHE A C 1
ATOM 673 O O . PHE A 1 89 ? -9.450 4.095 16.709 1.00 94.69 89 PHE A O 1
ATOM 680 N N . MET A 1 90 ? -9.133 1.878 16.862 1.00 92.00 90 MET A N 1
ATOM 681 C CA . MET A 1 90 ? -10.137 1.680 17.902 1.00 92.00 90 MET A CA 1
ATOM 682 C C . MET A 1 90 ? -9.594 2.091 19.279 1.00 92.00 90 MET A C 1
ATOM 684 O O . MET A 1 90 ? -8.450 1.753 19.598 1.00 92.00 90 MET A O 1
ATOM 688 N N . PRO A 1 91 ? -10.404 2.752 20.125 1.00 89.50 91 PRO A N 1
ATOM 689 C CA . PRO A 1 91 ? -9.997 3.109 21.481 1.00 89.50 91 PRO A CA 1
ATOM 690 C C . PRO A 1 91 ? -9.622 1.890 22.329 1.00 89.50 91 PRO A C 1
ATOM 692 O O . PRO A 1 91 ? -10.318 0.875 22.290 1.00 89.50 91 PRO A O 1
ATOM 695 N N . LYS A 1 92 ? -8.587 1.996 23.168 1.00 86.62 92 LYS A N 1
ATOM 696 C CA . LYS A 1 92 ? -8.131 0.881 24.030 1.00 86.62 92 LYS A CA 1
ATOM 697 C C . LYS A 1 92 ? -9.191 0.356 24.997 1.00 86.62 92 LYS A C 1
ATOM 699 O O . LYS A 1 92 ? -9.230 -0.841 25.249 1.00 86.62 92 LYS A O 1
ATOM 704 N N . TYR A 1 93 ? -10.092 1.215 25.481 1.00 81.25 93 TYR A N 1
ATOM 705 C CA . TYR A 1 93 ? -11.163 0.770 26.381 1.00 81.25 93 TYR A CA 1
ATOM 706 C C . TYR A 1 93 ? -12.098 -0.254 25.728 1.00 81.25 93 TYR A C 1
ATOM 708 O O . TYR A 1 93 ? -12.791 -0.982 26.429 1.00 81.25 93 TYR A O 1
ATOM 716 N N . MET A 1 94 ? -12.157 -0.325 24.393 1.00 74.81 94 MET A N 1
ATOM 717 C CA . MET A 1 94 ? -12.969 -1.332 23.708 1.00 74.81 94 MET A CA 1
ATOM 718 C C . MET A 1 94 ? -12.497 -2.751 24.013 1.00 74.81 94 MET A C 1
ATOM 720 O O . MET A 1 94 ? -13.343 -3.636 24.138 1.00 74.81 94 MET A O 1
ATOM 724 N N . ASP A 1 95 ? -11.189 -2.945 24.193 1.00 77.38 95 ASP A N 1
ATOM 725 C CA . ASP A 1 95 ? -10.602 -4.240 24.541 1.00 77.38 95 ASP A CA 1
ATOM 726 C C . ASP A 1 95 ? -11.111 -4.692 25.922 1.00 77.38 95 ASP A C 1
ATOM 728 O O . ASP A 1 95 ? -11.526 -5.835 26.096 1.00 77.38 95 ASP A O 1
ATOM 732 N N . GLU A 1 96 ? -11.212 -3.754 26.869 1.00 69.31 96 GLU A N 1
ATOM 733 C CA . GLU A 1 96 ? -11.806 -3.983 28.193 1.00 69.31 96 GLU A CA 1
ATOM 734 C C . GLU A 1 96 ? -13.320 -4.253 28.080 1.00 69.31 96 GLU A C 1
ATOM 736 O O . GLU A 1 96 ? -13.855 -5.163 28.715 1.00 69.31 96 GLU A O 1
ATOM 741 N N . THR A 1 97 ? -14.039 -3.534 27.204 1.00 66.12 97 THR A N 1
ATOM 742 C CA . THR A 1 97 ? -15.483 -3.770 27.019 1.00 66.12 97 THR A CA 1
ATOM 743 C C . THR A 1 97 ? -15.814 -5.100 26.340 1.00 66.12 97 THR A C 1
ATOM 745 O O . THR A 1 97 ? -16.957 -5.543 26.446 1.00 66.12 97 THR A O 1
ATOM 748 N N . LEU A 1 98 ? -14.881 -5.724 25.612 1.00 65.19 98 LEU A N 1
ATOM 749 C CA . LEU A 1 98 ? -15.039 -7.076 25.062 1.00 65.19 98 LEU A CA 1
ATOM 750 C C . LEU A 1 98 ? -15.064 -8.110 26.191 1.00 65.19 98 LEU A C 1
ATOM 752 O O . LEU A 1 98 ? -15.927 -8.989 26.191 1.00 65.19 98 LEU A O 1
ATOM 756 N N . GLU A 1 99 ? -14.199 -7.952 27.193 1.00 66.06 99 GLU A N 1
ATOM 757 C CA . GLU A 1 99 ? -14.233 -8.758 28.418 1.00 66.06 99 GLU A CA 1
ATOM 758 C C . GLU A 1 99 ? -15.531 -8.513 29.205 1.00 66.06 99 GLU A C 1
ATOM 760 O O . GLU A 1 99 ? -16.191 -9.456 29.647 1.00 66.06 99 GLU A O 1
ATOM 765 N N . GLU A 1 100 ? -15.977 -7.257 29.313 1.00 65.75 100 GLU A N 1
ATOM 766 C CA . GLU A 1 100 ? -17.249 -6.927 29.971 1.00 65.75 100 GLU A CA 1
ATOM 767 C C . GLU A 1 100 ? -18.492 -7.382 29.185 1.00 65.75 100 GLU A C 1
ATOM 769 O O . GLU A 1 100 ? -19.528 -7.694 29.780 1.00 65.75 100 GLU A O 1
ATOM 774 N N . ALA A 1 101 ? -18.414 -7.435 27.854 1.00 62.12 101 ALA A N 1
ATOM 775 C CA . ALA A 1 101 ? -19.469 -7.957 26.988 1.00 62.12 101 ALA A CA 1
ATOM 776 C C . ALA A 1 101 ? -19.533 -9.484 27.044 1.00 62.12 101 ALA A C 1
ATOM 778 O O . ALA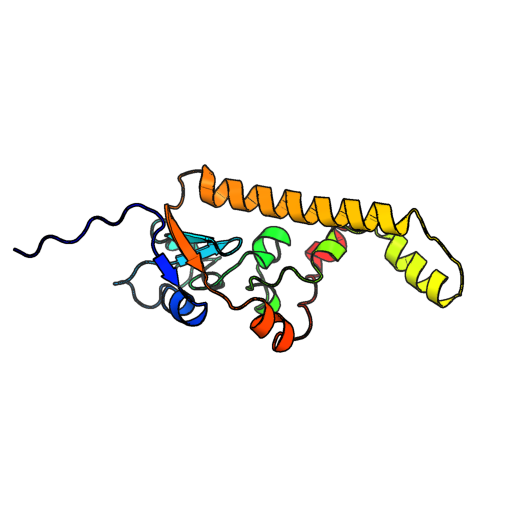 A 1 101 ? -20.634 -10.034 27.104 1.00 62.12 101 ALA A O 1
ATOM 779 N N . ALA A 1 102 ? -18.385 -10.165 27.122 1.00 61.19 102 ALA A N 1
ATOM 780 C CA . ALA A 1 102 ? -18.331 -11.576 27.501 1.00 61.19 102 ALA A CA 1
ATOM 781 C C . ALA A 1 102 ? -18.942 -11.798 28.901 1.00 61.19 102 ALA A C 1
ATOM 783 O O . ALA A 1 102 ? -19.541 -12.842 29.155 1.00 61.19 102 ALA A O 1
ATOM 784 N N . ALA A 1 103 ? -18.887 -10.783 29.773 1.00 61.38 103 ALA A N 1
ATOM 785 C CA . ALA A 1 103 ? -19.593 -10.732 31.054 1.00 61.38 103 ALA A CA 1
ATOM 786 C C . ALA A 1 103 ? -21.044 -10.184 30.982 1.00 61.38 103 ALA A C 1
ATOM 788 O O . ALA A 1 103 ? -21.663 -9.948 32.023 1.00 61.38 103 ALA A O 1
ATOM 789 N N . GLY A 1 104 ? -21.616 -9.993 29.785 1.00 55.69 104 GLY A N 1
ATOM 790 C CA . GLY A 1 104 ? -23.042 -9.713 29.568 1.00 55.69 104 GLY A CA 1
ATOM 791 C C . GLY A 1 104 ? -23.497 -8.252 29.705 1.00 55.69 104 GLY A C 1
ATOM 792 O O . GLY A 1 104 ? -24.700 -8.007 29.815 1.00 55.69 104 GLY A O 1
ATOM 793 N N . LYS A 1 105 ? -22.590 -7.265 29.705 1.00 55.66 105 LYS A N 1
ATOM 794 C CA . LYS A 1 105 ? -22.939 -5.835 29.851 1.00 55.66 105 LYS A CA 1
ATOM 795 C C . LYS A 1 105 ? -22.991 -5.127 28.485 1.00 55.66 105 LYS A C 1
ATOM 797 O O . LYS A 1 105 ? -22.012 -5.096 27.744 1.00 55.66 105 LYS A O 1
ATOM 802 N N . SER A 1 106 ? -24.151 -4.572 28.124 1.00 54.75 106 SER A N 1
ATOM 803 C CA . SER A 1 106 ? -24.394 -3.959 26.805 1.00 54.75 106 SER A CA 1
ATOM 804 C C . SER A 1 106 ? -23.916 -2.501 26.710 1.00 54.75 106 SER A C 1
ATOM 806 O O . SER A 1 106 ? -24.163 -1.699 27.609 1.00 54.75 106 SER A O 1
ATOM 808 N N . ALA A 1 107 ? -23.298 -2.142 25.579 1.00 57.81 107 ALA A N 1
ATOM 809 C CA . ALA A 1 107 ? -22.981 -0.768 25.188 1.00 57.81 107 ALA A CA 1
ATOM 810 C C . ALA A 1 107 ? -23.211 -0.600 23.673 1.00 57.81 107 ALA A C 1
ATOM 812 O O . ALA A 1 107 ? -22.383 -1.029 22.876 1.00 57.81 107 ALA A O 1
ATOM 813 N N . ASP A 1 108 ? -24.332 0.014 23.274 1.00 66.38 108 ASP A N 1
ATOM 814 C CA . ASP A 1 108 ? -24.879 -0.132 21.905 1.00 66.38 108 ASP A CA 1
ATOM 815 C C . ASP A 1 108 ? -24.982 1.171 21.073 1.00 66.38 108 ASP A C 1
ATOM 817 O O . ASP A 1 108 ? -25.639 1.236 20.049 1.00 66.38 108 ASP A O 1
ATOM 821 N N . ARG A 1 109 ? -24.308 2.262 21.460 1.00 64.44 109 ARG A N 1
ATOM 822 C CA . ARG A 1 109 ? -24.174 3.460 20.582 1.00 64.44 109 ARG A CA 1
ATOM 823 C C . ARG A 1 109 ? -22.776 4.049 20.531 1.00 64.44 109 ARG A C 1
ATOM 825 O O . ARG A 1 109 ? -22.366 4.590 19.512 1.00 64.44 109 ARG A O 1
ATOM 832 N N . ARG A 1 110 ? -22.033 3.923 21.632 1.00 76.00 110 ARG A N 1
ATOM 833 C CA . ARG A 1 110 ? -20.618 4.291 21.685 1.00 76.00 110 ARG A CA 1
ATOM 834 C C . ARG A 1 110 ? -19.809 3.436 20.704 1.00 76.00 110 ARG A C 1
ATOM 836 O O . ARG A 1 110 ? -19.020 3.993 19.960 1.00 76.00 110 ARG A O 1
ATOM 843 N N . ARG A 1 111 ? -20.120 2.135 20.627 1.00 78.88 111 ARG A N 1
ATOM 844 C CA . ARG A 1 111 ? -19.428 1.189 19.748 1.00 78.88 111 ARG A CA 1
ATOM 845 C C . ARG A 1 111 ? -19.490 1.567 18.275 1.00 78.88 111 ARG A C 1
ATOM 847 O O . ARG A 1 111 ? -18.443 1.752 17.678 1.00 78.88 111 ARG A O 1
ATOM 854 N N . VAL A 1 112 ? -20.694 1.794 17.749 1.00 81.94 112 VAL A N 1
ATOM 855 C CA . VAL A 1 112 ? -20.893 2.202 16.347 1.00 81.94 112 VAL A CA 1
ATOM 856 C C . VAL A 1 112 ? -20.093 3.461 16.019 1.00 81.94 112 VAL A C 1
ATOM 858 O O . VAL A 1 112 ? -19.340 3.481 15.055 1.00 81.94 112 VAL A O 1
ATOM 861 N N . ARG A 1 113 ? -20.192 4.500 16.859 1.00 86.81 113 ARG A N 1
ATOM 862 C CA . ARG A 1 113 ? -19.457 5.751 16.636 1.00 86.81 113 ARG A CA 1
ATOM 863 C C . ARG A 1 113 ? -17.944 5.534 16.641 1.00 86.81 113 ARG A C 1
ATOM 865 O O . ARG A 1 113 ? -17.245 6.121 15.826 1.00 86.81 113 ARG A O 1
ATOM 872 N N . ASP A 1 114 ? -17.431 4.747 17.578 1.00 89.38 114 ASP A N 1
ATOM 873 C CA . ASP A 1 114 ? -15.992 4.509 17.676 1.00 89.38 114 ASP A CA 1
ATOM 874 C C . ASP A 1 114 ? -15.481 3.659 16.505 1.00 89.38 114 ASP A C 1
ATOM 876 O O . ASP A 1 114 ? -14.385 3.911 16.016 1.00 89.38 114 ASP A O 1
ATOM 880 N N . GLU A 1 115 ? -16.273 2.699 16.019 1.00 89.38 115 GLU A N 1
ATOM 881 C CA . GLU A 1 115 ? -15.983 1.955 14.788 1.00 89.38 115 GLU A CA 1
ATOM 882 C C . GLU A 1 115 ? -15.965 2.885 13.568 1.00 89.38 115 GLU A C 1
ATOM 884 O O . GLU A 1 115 ? -15.031 2.829 12.769 1.00 89.38 115 GLU A O 1
ATOM 889 N N . GLU A 1 116 ? -16.939 3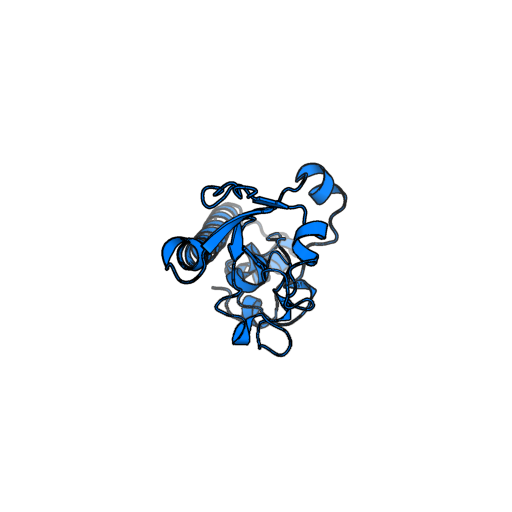.790 13.440 1.00 91.31 116 GLU A N 1
ATOM 890 C CA . GLU A 1 116 ? -16.963 4.795 12.371 1.00 91.31 116 GLU A CA 1
ATOM 891 C C . GLU A 1 116 ? -15.744 5.729 12.432 1.00 91.31 116 GLU A C 1
ATOM 893 O O . GLU A 1 116 ? -15.120 6.008 11.406 1.00 91.31 116 GLU A O 1
ATOM 898 N N . GLU A 1 117 ? -15.368 6.214 13.619 1.00 93.94 117 GLU A N 1
ATOM 899 C CA . GLU A 1 117 ? -14.168 7.042 13.789 1.00 93.94 117 GLU A CA 1
ATOM 900 C C . GLU A 1 117 ? -12.881 6.253 13.512 1.00 93.94 117 GLU A C 1
ATOM 902 O O . GLU A 1 117 ? -11.954 6.795 12.901 1.00 93.94 117 GLU A O 1
ATOM 907 N N . ALA A 1 118 ? -12.832 4.970 13.879 1.00 94.50 118 ALA A N 1
ATOM 908 C CA . ALA A 1 118 ? -11.716 4.092 13.555 1.00 94.50 118 ALA A CA 1
ATOM 909 C C . ALA A 1 118 ? -11.572 3.906 12.037 1.00 94.50 118 ALA A C 1
ATOM 911 O O . ALA A 1 118 ? -10.466 4.033 11.506 1.00 94.50 118 ALA A O 1
ATOM 912 N N . GLN A 1 119 ? -12.681 3.704 11.318 1.00 94.62 119 GLN A N 1
ATOM 913 C CA . GLN A 1 119 ? -12.686 3.634 9.852 1.00 94.62 119 GLN A CA 1
ATOM 914 C C . GLN A 1 119 ? -12.222 4.949 9.217 1.00 94.62 119 GLN A C 1
ATOM 916 O O . GLN A 1 119 ? -11.346 4.934 8.351 1.00 94.62 119 GLN A O 1
ATOM 921 N N . LYS A 1 120 ? -12.688 6.104 9.711 1.00 96.00 120 LYS A N 1
ATOM 922 C CA . LYS A 1 120 ? -12.165 7.415 9.275 1.00 96.00 120 LYS A CA 1
ATOM 923 C C . LYS A 1 120 ? -10.663 7.550 9.538 1.00 96.00 120 LYS A C 1
ATOM 925 O O . LYS A 1 120 ? -9.967 8.232 8.786 1.00 96.00 120 LYS A O 1
ATOM 930 N N . GLY A 1 121 ? -10.154 6.938 10.607 1.00 96.19 121 GLY A N 1
ATOM 931 C CA . GLY A 1 121 ? -8.722 6.830 10.890 1.00 96.19 121 GLY A CA 1
ATOM 932 C C . GLY A 1 121 ? -7.969 6.097 9.778 1.00 96.19 121 GLY A C 1
ATOM 933 O O . GLY A 1 121 ? -6.998 6.640 9.243 1.00 96.19 121 GLY A O 1
ATOM 934 N N . VAL A 1 122 ? -8.473 4.927 9.366 1.00 96.88 122 VAL A N 1
ATOM 935 C CA . VAL A 1 122 ? -7.931 4.150 8.234 1.00 96.88 122 VAL A CA 1
ATOM 936 C C . VAL A 1 122 ? -7.933 4.983 6.956 1.00 96.88 122 VAL A C 1
ATOM 938 O O . VAL A 1 122 ? -6.902 5.088 6.292 1.00 96.88 122 VAL A O 1
ATOM 941 N N . GLU A 1 123 ? -9.058 5.619 6.629 1.00 96.69 123 GLU A N 1
ATOM 942 C CA . GLU A 1 123 ? -9.206 6.434 5.419 1.00 96.69 123 GLU A CA 1
ATOM 943 C C . GLU A 1 123 ? -8.233 7.615 5.394 1.00 96.69 123 GLU A C 1
ATOM 945 O O . GLU A 1 123 ? -7.592 7.867 4.374 1.00 96.69 123 GLU A O 1
ATOM 950 N N . LYS A 1 124 ? -8.073 8.328 6.518 1.00 97.44 124 LYS A N 1
ATOM 951 C CA . LYS A 1 124 ? -7.123 9.446 6.632 1.00 97.44 124 LYS A CA 1
ATOM 952 C C . LYS A 1 124 ? -5.683 8.982 6.431 1.00 97.44 124 LYS A C 1
ATOM 954 O O . LYS A 1 124 ? -4.936 9.637 5.704 1.00 97.44 124 LYS A O 1
ATOM 959 N N . ALA A 1 125 ? -5.301 7.866 7.051 1.00 96.62 125 ALA A N 1
ATOM 960 C CA . ALA A 1 125 ? -3.960 7.305 6.919 1.00 96.62 125 ALA A CA 1
ATOM 961 C C . ALA A 1 125 ? -3.688 6.808 5.489 1.00 96.62 125 ALA A C 1
ATOM 963 O O . ALA A 1 125 ? -2.641 7.111 4.918 1.00 96.62 125 ALA A O 1
ATOM 964 N N . LEU A 1 126 ? -4.652 6.121 4.871 1.00 97.31 126 LEU A N 1
ATOM 965 C CA . LEU A 1 126 ? -4.571 5.700 3.473 1.00 97.31 126 LEU A CA 1
ATOM 966 C C . LEU A 1 126 ? -4.446 6.900 2.534 1.00 97.31 126 LEU A C 1
ATOM 968 O O . LEU A 1 126 ? -3.552 6.932 1.687 1.00 97.31 126 LEU A O 1
ATOM 972 N N . LYS A 1 127 ? -5.301 7.913 2.715 1.00 95.81 127 LYS A N 1
ATOM 973 C CA . LYS A 1 127 ? -5.281 9.131 1.905 1.00 95.81 127 LYS A CA 1
ATOM 974 C C . LYS A 1 127 ? -3.934 9.840 1.998 1.00 95.81 127 LYS A C 1
ATOM 976 O O . LYS A 1 127 ? -3.408 10.248 0.970 1.00 95.81 127 LYS A O 1
ATOM 981 N N . HIS A 1 128 ? -3.360 9.949 3.197 1.00 96.00 128 HIS A N 1
ATOM 982 C CA . HIS A 1 128 ? -2.046 10.562 3.389 1.00 96.00 128 HIS A CA 1
ATOM 983 C C . HIS A 1 128 ? -0.975 9.923 2.489 1.00 96.00 128 HIS A C 1
ATOM 985 O O . HIS A 1 128 ? -0.237 10.633 1.805 1.00 96.00 128 HIS A O 1
ATOM 991 N N . TRP A 1 129 ? -0.922 8.589 2.436 1.00 95.12 129 TRP A N 1
ATOM 992 C CA . TRP A 1 129 ? 0.055 7.884 1.608 1.00 95.12 129 TRP A CA 1
ATOM 993 C C . TRP A 1 129 ? -0.282 7.922 0.118 1.00 95.12 129 TRP A C 1
ATOM 995 O O . TRP A 1 129 ? 0.619 8.123 -0.694 1.00 95.12 129 TRP A O 1
ATOM 1005 N N . VAL A 1 130 ? -1.557 7.811 -0.260 1.00 94.12 130 VAL A N 1
ATOM 1006 C CA . VAL A 1 130 ? -1.982 7.980 -1.660 1.00 94.12 130 VAL A CA 1
ATOM 1007 C C . VAL A 1 130 ? -1.619 9.375 -2.181 1.00 94.12 130 VAL A C 1
ATOM 1009 O O . VAL A 1 130 ? -1.065 9.489 -3.272 1.00 94.12 130 VAL A O 1
ATOM 1012 N N . ASP A 1 131 ? -1.846 10.430 -1.393 1.00 94.38 131 ASP A N 1
ATOM 1013 C CA . ASP A 1 131 ? -1.455 11.800 -1.742 1.00 94.38 131 ASP A CA 1
ATOM 1014 C C . ASP A 1 131 ? 0.075 11.938 -1.841 1.00 94.38 131 ASP A C 1
ATOM 1016 O O . ASP A 1 131 ? 0.577 12.618 -2.734 1.00 94.38 131 ASP A O 1
ATOM 1020 N N . PHE A 1 132 ? 0.838 11.281 -0.959 1.00 93.06 132 PHE A N 1
ATOM 1021 C CA . PHE A 1 132 ? 2.299 11.282 -1.038 1.00 93.06 132 PHE A CA 1
ATOM 1022 C C . PHE A 1 132 ? 2.789 10.638 -2.341 1.00 93.06 132 PHE A C 1
ATOM 1024 O O . PHE A 1 132 ? 3.562 11.256 -3.073 1.00 93.06 132 PHE A O 1
ATOM 1031 N N . PHE A 1 133 ? 2.341 9.425 -2.669 1.00 91.94 133 PHE A N 1
ATOM 1032 C CA . PHE A 1 133 ? 2.809 8.724 -3.868 1.00 91.94 133 PHE A CA 1
ATOM 1033 C C . PHE A 1 133 ? 2.267 9.344 -5.163 1.00 91.94 133 PHE A C 1
ATOM 1035 O O . PHE A 1 133 ? 3.020 9.495 -6.120 1.00 91.94 133 PHE A O 1
ATOM 1042 N N . GLY A 1 134 ? 0.997 9.755 -5.189 1.00 90.12 134 GLY A N 1
ATOM 1043 C CA . GLY A 1 134 ? 0.358 10.342 -6.371 1.00 90.12 134 GLY A CA 1
ATOM 1044 C C . GLY A 1 134 ? 0.605 11.837 -6.574 1.00 90.12 134 GLY A C 1
ATOM 1045 O O . GLY A 1 134 ? 0.579 12.304 -7.709 1.00 90.12 134 GLY A O 1
ATOM 1046 N N . GLY A 1 135 ? 0.835 12.596 -5.502 1.00 86.94 135 GLY A N 1
ATOM 1047 C CA . GLY A 1 135 ? 0.883 14.062 -5.536 1.00 86.94 135 GLY A CA 1
ATOM 1048 C C . GLY A 1 135 ? 2.268 14.675 -5.335 1.00 86.94 135 GLY A C 1
ATOM 1049 O O . GLY A 1 135 ? 2.455 15.845 -5.659 1.00 86.94 135 GLY A O 1
ATOM 1050 N N . SER A 1 136 ? 3.255 13.927 -4.827 1.00 82.31 136 SER A N 1
ATOM 1051 C CA . SER A 1 136 ? 4.593 14.491 -4.562 1.00 82.31 136 SER A CA 1
ATOM 1052 C C . SER A 1 136 ? 5.456 14.693 -5.810 1.00 82.31 136 SER A C 1
ATOM 1054 O O . SER A 1 136 ? 6.493 15.348 -5.723 1.00 82.31 136 SER A O 1
ATOM 1056 N N . GLY A 1 137 ? 5.089 14.089 -6.948 1.00 86.31 137 GLY A N 1
ATOM 1057 C CA . GLY A 1 137 ? 5.932 14.038 -8.150 1.00 86.31 137 GLY A CA 1
ATOM 1058 C C . GLY A 1 137 ? 7.215 13.211 -7.980 1.00 86.31 137 GLY A C 1
ATOM 1059 O O . GLY A 1 137 ? 8.058 13.201 -8.873 1.00 86.31 137 GLY A O 1
ATOM 1060 N N . LYS A 1 138 ? 7.385 12.522 -6.839 1.00 89.56 138 LYS A N 1
ATOM 1061 C CA . LYS A 1 138 ? 8.577 11.718 -6.539 1.00 89.56 138 LYS A CA 1
ATOM 1062 C C . LYS A 1 138 ? 8.650 10.440 -7.377 1.00 89.56 138 LYS A C 1
ATOM 1064 O O . LYS A 1 138 ? 9.744 10.020 -7.750 1.00 89.56 138 LYS A O 1
ATOM 1069 N N . TYR A 1 139 ? 7.498 9.831 -7.634 1.00 93.81 139 TYR A N 1
ATOM 1070 C CA . TYR A 1 139 ? 7.351 8.596 -8.395 1.00 93.81 139 TYR A CA 1
ATOM 1071 C C . TYR A 1 139 ? 6.259 8.777 -9.443 1.00 93.81 139 TYR A C 1
ATOM 1073 O O . TYR A 1 139 ? 5.296 9.513 -9.221 1.00 93.81 139 TYR A O 1
ATOM 1081 N N . GLU A 1 140 ? 6.420 8.122 -10.586 1.00 94.44 140 GLU A N 1
ATOM 1082 C CA . GLU A 1 140 ? 5.467 8.229 -11.686 1.00 94.44 140 GLU A CA 1
ATOM 1083 C C . GLU A 1 140 ? 4.328 7.225 -11.493 1.00 94.44 140 GLU A C 1
ATOM 1085 O O . GLU A 1 140 ? 4.572 6.047 -11.243 1.00 94.44 140 GLU A O 1
ATOM 1090 N N . LEU A 1 141 ? 3.078 7.673 -11.620 1.00 95.38 141 LEU A N 1
ATOM 1091 C CA . LEU A 1 141 ? 1.930 6.773 -11.707 1.00 95.38 141 LEU A CA 1
ATOM 1092 C C . LEU A 1 141 ? 1.910 6.141 -13.100 1.00 95.38 141 LEU A C 1
ATOM 1094 O O . LEU A 1 141 ? 1.715 6.834 -14.099 1.00 95.38 141 LEU A O 1
ATOM 1098 N N . VAL A 1 142 ? 2.052 4.819 -13.159 1.00 96.38 142 VAL A N 1
ATOM 1099 C CA . VAL A 1 142 ? 2.132 4.083 -14.431 1.00 96.38 142 VAL A CA 1
ATOM 1100 C C . VAL A 1 142 ? 0.921 3.198 -14.698 1.00 96.38 142 VAL A C 1
ATOM 1102 O O . VAL A 1 142 ? 0.654 2.869 -15.856 1.00 96.38 142 VAL A O 1
ATOM 1105 N N . GLY A 1 143 ? 0.138 2.850 -13.671 1.00 96.50 143 GLY A N 1
ATOM 1106 C CA . GLY A 1 143 ? -1.001 1.958 -13.857 1.00 96.50 143 GLY A CA 1
ATOM 1107 C C . GLY A 1 143 ? -1.783 1.595 -12.604 1.00 96.50 143 GLY A C 1
ATOM 1108 O O . GLY A 1 143 ? -1.748 2.302 -11.599 1.00 96.50 143 GLY A O 1
ATOM 1109 N N . LYS A 1 144 ? -2.479 0.458 -12.671 1.00 97.25 144 LYS A N 1
ATOM 1110 C CA . LYS A 1 144 ? -3.269 -0.120 -11.578 1.00 97.25 144 LYS A CA 1
ATOM 1111 C C . LYS A 1 144 ? -3.145 -1.641 -11.508 1.00 97.25 144 LYS A C 1
ATOM 1113 O O . LYS A 1 144 ? -2.888 -2.300 -12.518 1.00 97.25 144 LYS A O 1
ATOM 1118 N N . VAL A 1 145 ? -3.380 -2.189 -10.322 1.00 97.88 145 VAL A N 1
ATOM 1119 C CA . VAL A 1 145 ? -3.491 -3.626 -10.097 1.00 97.88 145 VAL A CA 1
ATOM 1120 C C . VAL A 1 145 ? -4.924 -4.076 -10.368 1.00 97.88 145 VAL A C 1
ATOM 1122 O O . VAL A 1 145 ? -5.878 -3.480 -9.869 1.00 97.88 145 VAL A O 1
ATOM 1125 N N . GLU A 1 146 ? -5.082 -5.123 -11.165 1.00 96.81 146 GLU A N 1
ATOM 1126 C CA . GLU A 1 146 ? -6.354 -5.779 -11.441 1.00 96.81 146 GLU A CA 1
ATOM 1127 C C . GLU A 1 146 ? -6.534 -6.997 -10.537 1.00 96.81 146 GLU A C 1
ATOM 1129 O O . GLU A 1 146 ? -5.670 -7.874 -10.463 1.00 96.81 146 GLU A O 1
ATOM 1134 N N . ARG A 1 147 ? -7.679 -7.039 -9.850 1.00 94.94 147 ARG A N 1
ATOM 1135 C CA . ARG A 1 147 ? -8.086 -8.126 -8.959 1.00 94.94 147 ARG A CA 1
ATOM 1136 C C . ARG A 1 147 ? -9.581 -8.364 -9.109 1.00 94.94 147 ARG A C 1
ATOM 1138 O O . ARG A 1 147 ? -10.359 -7.412 -9.151 1.00 94.94 147 ARG A O 1
ATOM 1145 N N . ASP A 1 148 ? -9.988 -9.628 -9.128 1.00 94.88 148 ASP A N 1
ATOM 1146 C CA . ASP A 1 148 ? -11.377 -9.982 -8.850 1.00 94.88 148 ASP A CA 1
ATOM 1147 C C . ASP A 1 148 ? -11.565 -9.954 -7.331 1.00 94.88 148 ASP A C 1
ATOM 1149 O O . ASP A 1 148 ? -11.179 -10.887 -6.626 1.00 94.88 148 ASP A O 1
ATOM 1153 N N . GLN A 1 149 ? -12.127 -8.852 -6.832 1.00 90.81 149 GLN A N 1
ATOM 1154 C CA . GLN A 1 149 ? -12.312 -8.630 -5.400 1.00 90.81 149 GLN A CA 1
ATOM 1155 C C . GLN A 1 149 ? -13.134 -9.747 -4.749 1.00 90.81 149 GLN A C 1
ATOM 1157 O O . GLN A 1 149 ? -12.794 -10.212 -3.665 1.00 90.81 149 GLN A O 1
ATOM 1162 N N . LYS A 1 150 ? -14.187 -10.218 -5.423 1.00 93.25 150 LYS A N 1
ATOM 1163 C CA . LYS A 1 150 ? -15.093 -11.225 -4.869 1.00 93.25 150 LYS A CA 1
ATOM 1164 C C . LYS A 1 150 ? -14.423 -12.596 -4.817 1.00 93.25 150 LYS A C 1
ATOM 1166 O O . LYS A 1 150 ? -14.596 -13.323 -3.839 1.00 93.25 150 LYS A O 1
ATOM 1171 N N . ALA A 1 151 ? -13.682 -12.958 -5.864 1.00 94.44 151 ALA A N 1
ATOM 1172 C CA . ALA A 1 151 ? -12.907 -14.194 -5.871 1.00 94.44 151 ALA A CA 1
ATOM 1173 C C . ALA A 1 151 ? -11.780 -14.149 -4.830 1.00 94.44 151 ALA A C 1
ATOM 1175 O O . ALA A 1 151 ? -11.565 -15.134 -4.124 1.00 94.44 151 ALA A O 1
ATOM 1176 N N . TRP A 1 152 ? -11.104 -13.003 -4.694 1.00 93.06 152 TRP A N 1
ATOM 1177 C CA . TRP A 1 152 ? -10.078 -12.810 -3.674 1.00 93.06 152 TRP A CA 1
ATOM 1178 C C . TRP A 1 152 ? -10.662 -12.945 -2.267 1.00 93.06 152 TRP A C 1
ATOM 1180 O O . TRP A 1 152 ? -10.158 -13.755 -1.505 1.00 93.06 152 TRP A O 1
ATOM 1190 N N . GLU A 1 153 ? -11.761 -12.265 -1.933 1.00 91.75 153 GLU A N 1
ATOM 1191 C CA . GLU A 1 153 ? -12.389 -12.344 -0.603 1.00 91.75 153 GLU A CA 1
ATOM 1192 C C . GLU A 1 153 ? -12.798 -13.768 -0.203 1.00 91.75 153 GLU A C 1
ATOM 1194 O O . GLU A 1 153 ? -12.710 -14.122 0.970 1.00 91.75 153 GLU A O 1
ATOM 1199 N N . GLN A 1 154 ? -13.218 -14.593 -1.166 1.00 92.69 154 GLN A N 1
ATOM 1200 C CA . GLN A 1 154 ? -13.591 -15.991 -0.920 1.00 92.69 154 GLN A CA 1
ATOM 1201 C C . GLN A 1 154 ? -12.388 -16.912 -0.700 1.00 92.69 154 GLN A C 1
ATOM 1203 O O . GLN A 1 154 ? -12.511 -17.921 -0.009 1.00 92.69 154 GLN A O 1
ATOM 1208 N N . ALA A 1 155 ? -11.249 -16.595 -1.315 1.00 93.75 155 ALA A N 1
ATOM 1209 C CA . ALA A 1 155 ? -10.028 -17.393 -1.237 1.00 93.75 155 ALA A CA 1
ATOM 1210 C C . ALA A 1 155 ? -8.996 -16.826 -0.248 1.00 93.75 155 ALA A C 1
ATOM 1212 O O . ALA A 1 155 ? -7.982 -17.474 0.018 1.00 93.75 155 ALA A O 1
ATOM 1213 N N . ALA A 1 156 ? -9.212 -15.608 0.253 1.00 91.00 156 ALA A N 1
ATOM 1214 C CA . ALA A 1 156 ? -8.254 -14.907 1.082 1.00 91.00 156 ALA A CA 1
ATOM 1215 C C . ALA A 1 156 ? -8.051 -15.649 2.410 1.00 91.00 156 ALA A C 1
ATOM 1217 O O . ALA A 1 156 ? -9.019 -16.135 3.001 1.00 91.00 156 ALA A O 1
ATOM 1218 N N . PRO A 1 157 ? -6.805 -15.710 2.910 1.00 91.88 157 PRO A N 1
ATOM 1219 C CA . PRO A 1 157 ? -6.537 -16.242 4.238 1.00 91.88 157 PRO A CA 1
ATOM 1220 C C . PRO A 1 157 ? -7.186 -15.362 5.316 1.00 91.88 157 PRO A C 1
ATOM 1222 O O . PRO A 1 157 ? -7.749 -14.294 5.030 1.00 91.88 157 PRO A O 1
ATOM 1225 N N . ASP A 1 158 ? -7.056 -15.792 6.572 1.00 92.44 158 ASP A N 1
ATOM 1226 C CA . ASP A 1 158 ? -7.406 -14.957 7.717 1.00 92.44 158 ASP A CA 1
ATOM 1227 C C . ASP A 1 158 ? -6.727 -13.578 7.620 1.00 92.44 158 ASP A C 1
ATOM 1229 O O . ASP A 1 158 ? -5.569 -13.495 7.185 1.00 92.44 158 ASP A O 1
ATOM 1233 N N . PRO A 1 159 ? -7.420 -12.492 8.018 1.00 92.56 159 PRO A N 1
ATOM 1234 C CA . PRO A 1 159 ? -6.846 -11.156 8.002 1.00 92.56 159 PRO A CA 1
ATOM 1235 C C . PRO A 1 159 ? -5.495 -11.118 8.727 1.00 92.56 159 PRO A C 1
ATOM 1237 O O . PRO A 1 159 ? -5.376 -11.663 9.833 1.00 92.56 159 PRO A O 1
ATOM 1240 N N . PRO A 1 160 ? -4.471 -10.458 8.157 1.00 92.88 160 PRO A N 1
ATOM 1241 C CA . PRO A 1 160 ? -3.192 -10.341 8.829 1.00 92.88 160 PRO A CA 1
ATOM 1242 C C . PRO A 1 160 ? -3.362 -9.640 10.176 1.00 92.88 160 PRO A C 1
ATOM 1244 O O . PRO A 1 160 ? -4.121 -8.674 10.307 1.00 92.88 160 PRO A O 1
ATOM 1247 N N . LYS A 1 161 ? -2.612 -10.088 11.181 1.00 92.69 161 LYS A N 1
ATOM 1248 C CA . LYS A 1 161 ? -2.597 -9.423 12.485 1.00 92.69 161 LYS A CA 1
ATOM 1249 C C . LYS A 1 161 ? -1.917 -8.059 12.375 1.00 92.69 161 LYS A C 1
ATOM 1251 O O . LYS A 1 161 ? -1.059 -7.823 11.517 1.00 92.69 161 LYS A O 1
ATOM 1256 N N . LEU A 1 162 ? -2.309 -7.135 13.242 1.00 92.31 162 LEU A N 1
ATOM 1257 C CA . LEU A 1 162 ? -1.573 -5.889 13.423 1.00 92.31 162 LEU A CA 1
ATOM 1258 C C . LEU A 1 162 ? -0.227 -6.169 14.093 1.00 92.31 162 LEU A C 1
ATOM 1260 O O . LEU A 1 162 ? -0.136 -7.006 14.992 1.00 92.31 162 LEU A O 1
ATOM 1264 N N . CYS A 1 163 ? 0.815 -5.447 13.678 1.00 91.94 163 CYS A N 1
ATOM 1265 C CA . CYS A 1 163 ? 2.087 -5.506 14.383 1.00 91.94 163 CYS A CA 1
ATOM 1266 C C . CYS A 1 163 ? 1.978 -4.823 15.757 1.00 91.94 163 CYS A C 1
ATOM 1268 O O . CYS A 1 163 ? 1.150 -3.932 15.972 1.00 91.94 163 CYS A O 1
ATOM 1270 N N . GLU A 1 164 ? 2.859 -5.192 16.688 1.00 91.56 164 GLU A N 1
ATOM 1271 C CA . GLU A 1 164 ? 2.845 -4.669 18.061 1.00 91.56 164 GLU A CA 1
ATOM 1272 C C . GLU A 1 164 ? 2.922 -3.131 18.113 1.00 91.56 164 GLU A C 1
ATOM 1274 O O . GLU A 1 164 ? 2.258 -2.491 18.930 1.00 91.56 164 GLU A O 1
ATOM 1279 N N . LYS A 1 165 ? 3.684 -2.519 17.195 1.00 91.38 165 LYS A N 1
ATOM 1280 C CA . LYS A 1 165 ? 3.790 -1.059 17.066 1.00 91.38 165 LYS A CA 1
ATOM 1281 C C . LYS A 1 165 ? 2.432 -0.414 16.767 1.00 91.38 165 LYS A C 1
ATOM 1283 O O . LYS A 1 165 ? 2.114 0.602 17.381 1.00 91.38 165 LYS A O 1
ATOM 1288 N N . ALA A 1 166 ? 1.639 -0.986 15.860 1.00 92.44 166 ALA A N 1
ATOM 1289 C CA . ALA A 1 166 ? 0.311 -0.470 15.527 1.00 92.44 166 ALA A CA 1
ATOM 1290 C C . ALA A 1 166 ? -0.662 -0.632 16.706 1.00 92.44 166 ALA A C 1
ATOM 1292 O O . ALA A 1 166 ? -1.364 0.315 17.051 1.00 92.44 166 ALA A O 1
ATOM 1293 N N . LEU A 1 167 ? -0.626 -1.776 17.398 1.00 91.50 167 LEU A N 1
ATOM 1294 C CA . LEU A 1 167 ? -1.457 -2.024 18.584 1.00 91.50 167 LEU A CA 1
ATOM 1295 C C . LEU A 1 167 ? -1.151 -1.048 19.733 1.00 91.50 167 LEU A C 1
ATOM 1297 O O . LEU A 1 167 ? -2.059 -0.517 20.370 1.00 91.50 167 LEU A O 1
ATOM 1301 N N . LYS A 1 168 ? 0.129 -0.746 19.979 1.00 90.69 168 LYS A N 1
ATOM 1302 C CA . LYS A 1 168 ? 0.542 0.209 21.025 1.00 90.69 168 LYS A CA 1
ATOM 1303 C C . LYS A 1 168 ? 0.043 1.635 20.765 1.00 90.69 168 LYS A C 1
ATOM 1305 O O . LYS A 1 168 ? -0.219 2.365 21.728 1.00 90.69 168 LYS A O 1
ATOM 1310 N N . LYS A 1 169 ? -0.104 2.008 19.488 1.00 88.19 169 LYS A N 1
ATOM 1311 C CA . LYS A 1 169 ? -0.562 3.327 19.022 1.00 88.19 169 LYS A CA 1
ATOM 1312 C C . LYS A 1 169 ? -2.083 3.524 19.063 1.00 88.19 169 LYS A C 1
ATOM 1314 O O . LYS A 1 169 ? -2.517 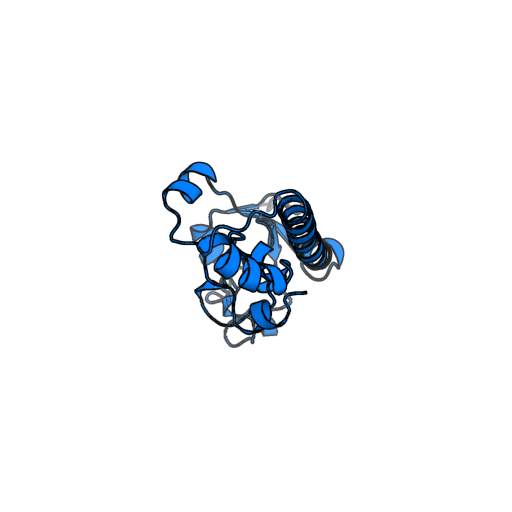4.632 18.757 1.00 88.19 169 LYS A O 1
ATOM 1319 N N . LYS A 1 170 ? -2.869 2.508 19.449 1.00 91.69 170 LYS A N 1
ATOM 1320 C CA . LYS A 1 170 ? -4.325 2.648 19.612 1.00 91.69 170 LYS A CA 1
ATOM 1321 C C . LYS A 1 170 ? -4.674 3.865 20.492 1.00 91.69 170 LYS A C 1
ATOM 1323 O O . LYS A 1 170 ? -3.977 4.064 21.502 1.00 91.69 170 LYS A O 1
ATOM 1328 N N . PRO A 1 171 ? -5.687 4.665 20.106 1.00 86.56 171 PRO A N 1
ATOM 1329 C CA . PRO A 1 171 ? -6.108 5.851 20.850 1.00 86.56 171 PRO A CA 1
ATOM 1330 C C . PRO A 1 171 ? -6.698 5.536 22.231 1.00 86.56 171 PRO A C 1
ATOM 1332 O O . PRO A 1 171 ? -7.109 4.379 22.490 1.00 86.56 171 PRO A O 1
#

InterPro domains:
  IPR001199 Cytochrome b5-like heme/steroid binding domain [PF00173] (16-67)
  IPR001199 Cytochrome b5-like heme/steroid binding domain [SM01117] (14-99)
  IPR036400 Cytochrome b5-like heme/steroid binding domain superfamily [G3DSA:3.10.120.10] (9-147)
  IPR036400 Cytochrome b5-like heme/steroid binding domain superfamily [SSF55856] (11-88)
  IPR050577 MAPR/Neuferricin/Neudesin-like [PTHR10281] (13-147)